Protein AF-A0A1V4QS22-F1 (afdb_monomer)

Sequence (121 aa):
MTEAAGNEAVLPPVAGAETLKELRQALPSFRQKLLAYRIAVVCGGDTSEREVSLVSGNEIFKALRIEGFDVELVDIDYSALDAGTFAPFDVLFLALHGGRGEDGTLQGYLDCIGQPYVRKS

Radius of gyration: 17.59 Å; Cα contacts (8 Å, |Δi|>4): 155; chains: 1; bounding box: 49×39×35 Å

Secondary structure (DSSP, 8-state):
----------PPPS--HHHHHHHHHHHHHHHHHHTTSEEEEEEE-SSTTHHHHHHHHHHHHHHHHHTT-EEEEEEE-TTS--TTTTTT-SEEEE---SGGGTSSHHHHHHHHHT--EEE--

pLDDT: mean 85.36, std 16.15, range [39.03, 97.75]

Mean predicted aligned error: 9.07 Å

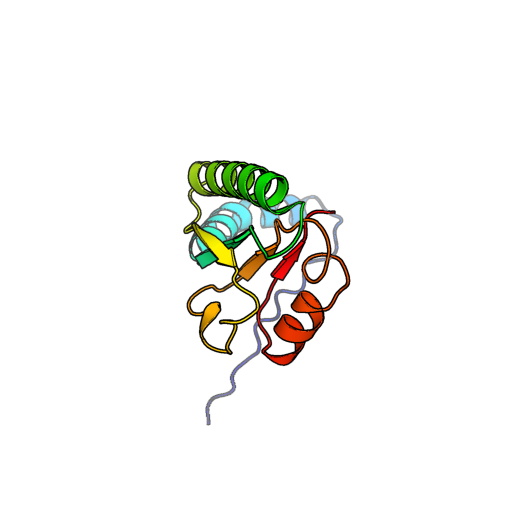Nearest PDB structures (foldseek):
  4egq-assembly5_A-2  TM=8.778E-01  e=2.462E-08  Burkholderia pseudomallei 1710b
  4egq-assembly5_B-3  TM=8.745E-01  e=2.462E-08  Burkholderia pseudomallei 1710b
  4egq-assembly5_C  TM=8.765E-01  e=3.194E-08  Burkholderia pseudomallei 1710b
  4egq-assembly5_D  TM=8.719E-01  e=3.883E-08  Burkholderia pseudomallei 1710b
  4egj-assembly6_B  TM=8.556E-01  e=5.376E-08  Paraburkholderia xenovorans LB400

Foldseek 3Di:
DDDDDDPPPDPDDDDDPVSVVVCVVCVVVVLVVQQPFAEEEEAAEDDPCRVVRVVQSVVVQVVCVVSNHNYDYHYDYPVPDDLCSCPPGQEYEQSYDDDCSPPCNVVVVCVVSVRHYDYDD

Solvent-accessible surface area (backbone atoms only — not comparable to full-atom values): 7122 Å² total; per-residue (Å²): 137,86,84,82,78,82,83,75,82,73,79,76,83,92,82,53,78,64,56,56,53,52,47,65,68,45,46,66,62,50,50,57,56,58,43,70,42,35,35,31,30,33,15,25,50,93,47,98,38,17,68,61,5,41,55,50,19,52,54,52,48,52,54,44,46,74,76,59,38,44,66,45,83,40,75,46,52,82,90,75,65,56,93,60,72,59,62,89,42,65,34,35,40,45,30,44,36,56,62,53,63,65,75,45,56,50,58,56,52,30,60,75,72,69,54,48,70,48,70,75,131

Structure (mmCIF, N/CA/C/O backbone):
data_AF-A0A1V4QS22-F1
#
_entry.id   AF-A0A1V4QS22-F1
#
loop_
_atom_site.group_PDB
_atom_site.id
_atom_site.type_symbol
_atom_site.label_atom_id
_atom_site.label_alt_id
_atom_site.label_comp_id
_atom_site.label_asym_id
_atom_site.label_entity_id
_atom_site.label_seq_id
_atom_site.pdbx_PDB_ins_code
_atom_site.Cartn_x
_atom_site.Cartn_y
_atom_site.Cartn_z
_atom_site.occupancy
_atom_site.B_iso_or_equiv
_atom_site.auth_seq_id
_atom_site.auth_comp_id
_atom_site.auth_asym_id
_atom_site.auth_atom_id
_atom_site.pdbx_PDB_model_num
ATOM 1 N N . MET A 1 1 ? -34.157 -19.209 4.303 1.00 39.78 1 MET A N 1
ATOM 2 C CA . MET A 1 1 ? -33.505 -18.560 3.151 1.00 39.78 1 MET A CA 1
ATOM 3 C C . MET A 1 1 ? -33.125 -17.180 3.634 1.00 39.78 1 MET A C 1
ATOM 5 O O . MET A 1 1 ? -34.007 -16.423 4.007 1.00 39.78 1 MET A O 1
ATOM 9 N N . THR A 1 2 ? -31.834 -16.970 3.847 1.00 39.03 2 THR A N 1
ATOM 10 C CA . THR A 1 2 ? -31.274 -15.843 4.597 1.00 39.03 2 THR A CA 1
ATOM 11 C C . THR A 1 2 ? -31.111 -14.657 3.652 1.00 39.03 2 THR A C 1
ATOM 13 O O . THR A 1 2 ? -30.373 -14.763 2.676 1.00 39.03 2 THR A O 1
ATOM 16 N N . GLU A 1 3 ? -31.806 -13.553 3.918 1.00 42.06 3 GLU A N 1
ATOM 17 C CA . GLU A 1 3 ? -31.567 -12.277 3.241 1.00 42.06 3 GLU A CA 1
ATOM 18 C C . GLU A 1 3 ? -30.302 -11.640 3.824 1.00 42.06 3 GLU A C 1
ATOM 20 O O . GLU A 1 3 ? -30.248 -11.282 5.001 1.00 42.06 3 GLU A O 1
ATOM 25 N N . ALA A 1 4 ? -29.259 -11.536 3.002 1.00 41.94 4 ALA A N 1
ATOM 26 C CA . ALA A 1 4 ? -28.085 -10.732 3.297 1.00 41.94 4 ALA A CA 1
ATOM 27 C C . ALA A 1 4 ? -28.388 -9.285 2.887 1.00 41.94 4 ALA A C 1
ATOM 29 O O . ALA A 1 4 ? -28.332 -8.937 1.709 1.00 41.94 4 ALA A O 1
ATOM 30 N N . ALA A 1 5 ? -28.748 -8.449 3.861 1.00 45.19 5 ALA A N 1
ATOM 31 C CA . ALA A 1 5 ? -28.832 -7.010 3.664 1.00 45.19 5 ALA A CA 1
ATOM 32 C C . ALA A 1 5 ? -27.411 -6.446 3.521 1.00 45.19 5 ALA A C 1
ATOM 34 O O . ALA A 1 5 ? -26.612 -6.495 4.459 1.00 45.19 5 ALA A O 1
ATOM 35 N N . GLY A 1 6 ? -27.099 -5.931 2.331 1.00 42.03 6 GLY A N 1
ATOM 36 C CA . GLY A 1 6 ? -25.899 -5.145 2.078 1.00 42.03 6 GLY A CA 1
ATOM 37 C C . GLY A 1 6 ? -25.883 -3.917 2.984 1.00 42.03 6 GLY A C 1
ATOM 38 O O . GLY A 1 6 ? -26.754 -3.055 2.899 1.00 42.03 6 GLY A O 1
ATOM 39 N N . ASN A 1 7 ? -24.900 -3.857 3.876 1.00 46.69 7 ASN A N 1
ATOM 40 C CA . ASN A 1 7 ? -24.630 -2.696 4.710 1.00 46.69 7 ASN A CA 1
ATOM 41 C C . ASN A 1 7 ? -23.728 -1.728 3.933 1.00 46.69 7 ASN A C 1
ATOM 43 O O . ASN A 1 7 ? -22.536 -1.618 4.219 1.00 46.69 7 ASN A O 1
ATOM 47 N N . GLU A 1 8 ? -24.285 -1.057 2.925 1.00 46.25 8 GLU A N 1
ATOM 48 C CA . GLU A 1 8 ? -23.623 0.102 2.332 1.00 46.25 8 GLU A CA 1
ATOM 49 C C . GLU A 1 8 ? -23.766 1.276 3.300 1.00 46.25 8 GLU A C 1
ATOM 51 O O . GLU A 1 8 ? -24.851 1.821 3.508 1.00 46.25 8 GLU A O 1
ATOM 56 N N . ALA A 1 9 ? -22.661 1.639 3.949 1.00 44.09 9 ALA A N 1
ATOM 57 C CA . ALA A 1 9 ? -22.590 2.818 4.794 1.00 44.09 9 ALA A CA 1
ATOM 58 C C . ALA A 1 9 ? -22.678 4.075 3.915 1.00 44.09 9 ALA A C 1
ATOM 60 O O . ALA A 1 9 ? -21.668 4.658 3.528 1.00 44.09 9 ALA A O 1
ATOM 61 N N . VAL A 1 10 ? -23.900 4.493 3.587 1.00 46.41 10 VAL A N 1
ATOM 62 C CA . VAL A 1 10 ? -24.161 5.799 2.981 1.00 46.41 10 VAL A CA 1
ATOM 63 C C . VAL A 1 10 ? -23.835 6.861 4.031 1.00 46.41 10 VAL A C 1
ATOM 65 O O . VAL A 1 10 ? -24.471 6.922 5.084 1.00 46.41 10 VAL A O 1
ATOM 68 N N . LEU A 1 11 ? -22.815 7.683 3.770 1.00 47.62 11 LEU A N 1
ATOM 69 C CA . LEU A 1 11 ? -22.483 8.824 4.624 1.00 47.62 11 LEU A CA 1
ATOM 70 C C . LEU A 1 11 ? -23.696 9.770 4.689 1.00 47.62 11 LEU A C 1
ATOM 72 O O . LEU A 1 11 ? -24.195 10.180 3.637 1.00 47.62 11 LEU A O 1
ATOM 76 N N . PRO A 1 12 ? -24.190 10.122 5.890 1.00 47.38 12 PRO A N 1
ATOM 77 C CA . PRO A 1 12 ? -25.342 11.002 6.011 1.00 47.38 12 PRO A CA 1
ATOM 78 C C . PRO A 1 12 ? -25.013 12.401 5.455 1.00 47.38 12 PRO A C 1
ATOM 80 O O . PRO A 1 12 ? -23.880 12.872 5.603 1.00 47.38 12 PRO A O 1
ATOM 83 N N . PRO A 1 13 ? -25.982 13.090 4.821 1.00 52.19 13 PRO A N 1
ATOM 84 C CA . PRO A 1 13 ? -25.776 14.425 4.271 1.00 52.19 13 PRO A CA 1
ATOM 85 C C . PRO A 1 13 ? -25.404 15.419 5.381 1.00 52.19 13 PRO A C 1
ATOM 87 O O . PRO A 1 13 ? -26.035 15.481 6.436 1.00 52.19 13 PRO A O 1
ATOM 90 N N . VAL A 1 14 ? -24.348 16.199 5.146 1.00 67.12 14 VAL A N 1
ATOM 91 C CA . VAL A 1 14 ? -23.754 17.097 6.143 1.00 67.12 14 VAL A CA 1
ATOM 92 C C . VAL A 1 14 ? -24.560 18.395 6.244 1.00 67.12 14 VAL A C 1
ATOM 94 O O . VAL A 1 14 ? -24.394 19.259 5.390 1.00 67.12 14 VAL A O 1
ATOM 97 N N . ALA A 1 15 ? -25.390 18.555 7.287 1.00 63.38 15 ALA A N 1
ATOM 98 C CA . ALA A 1 15 ? -25.755 19.856 7.880 1.00 63.38 15 ALA A CA 1
ATOM 99 C C . ALA A 1 15 ? -26.699 19.706 9.097 1.00 63.38 15 ALA A C 1
ATOM 101 O O . ALA A 1 15 ? -27.907 19.559 8.936 1.00 63.38 15 ALA A O 1
ATOM 102 N N . GLY A 1 16 ? -26.174 19.824 10.325 1.00 63.47 16 GLY A N 1
ATOM 103 C CA . GLY A 1 16 ? -26.995 19.959 11.538 1.00 63.47 16 GLY A CA 1
ATOM 104 C C . GLY A 1 16 ? -26.253 19.678 12.851 1.00 63.47 16 GLY A C 1
ATOM 105 O O . GLY A 1 16 ? -25.323 18.875 12.897 1.00 63.47 16 GLY A O 1
ATOM 106 N N . ALA A 1 17 ? -26.667 20.328 13.947 1.00 63.56 17 ALA A N 1
ATOM 107 C CA . ALA A 1 17 ? -26.100 20.105 15.286 1.00 63.56 17 ALA A CA 1
ATOM 108 C C . ALA A 1 17 ? -26.328 18.669 15.807 1.00 63.56 17 ALA A C 1
ATOM 110 O O . ALA A 1 17 ? -25.512 18.156 16.575 1.00 63.56 17 ALA A O 1
ATOM 111 N N . GLU A 1 18 ? -27.398 18.005 15.357 1.00 71.50 18 GLU A N 1
ATOM 112 C CA . GLU A 1 18 ? -27.668 16.595 15.661 1.00 71.50 18 GLU A CA 1
ATOM 113 C C . GLU A 1 18 ? -26.683 15.658 14.952 1.00 71.50 18 GLU A C 1
ATOM 115 O O . GLU A 1 18 ? -26.105 14.790 15.602 1.00 71.50 18 GLU A O 1
ATOM 120 N N . THR A 1 19 ? -26.342 15.932 13.689 1.00 73.88 19 THR A N 1
ATOM 121 C CA . THR A 1 19 ? -25.330 15.176 12.931 1.00 73.88 19 THR A CA 1
ATOM 122 C C . THR A 1 19 ? -23.958 15.211 13.611 1.00 73.88 19 THR A C 1
ATOM 124 O O . THR A 1 19 ? -23.259 14.204 13.669 1.00 73.88 19 THR A O 1
ATOM 127 N N . LEU A 1 20 ? -23.561 16.350 14.197 1.00 76.38 20 LEU A N 1
ATOM 128 C CA . LEU A 1 20 ? -22.301 16.453 14.951 1.00 76.38 20 LEU A CA 1
ATOM 129 C C . LEU A 1 20 ? -22.313 15.624 16.243 1.00 76.38 20 LEU A C 1
ATOM 131 O O . LEU A 1 20 ? -21.268 15.126 16.669 1.00 76.38 20 LEU A O 1
ATOM 135 N N . LYS A 1 21 ? -23.477 15.490 16.886 1.00 80.81 21 LYS A N 1
ATOM 136 C CA . LYS A 1 21 ? -23.649 14.670 18.089 1.00 80.81 21 LYS A CA 1
ATOM 137 C C . LYS A 1 21 ? -23.573 13.182 17.744 1.00 80.81 21 LYS A C 1
ATOM 139 O O . LYS A 1 21 ? -22.852 12.452 18.421 1.00 80.81 21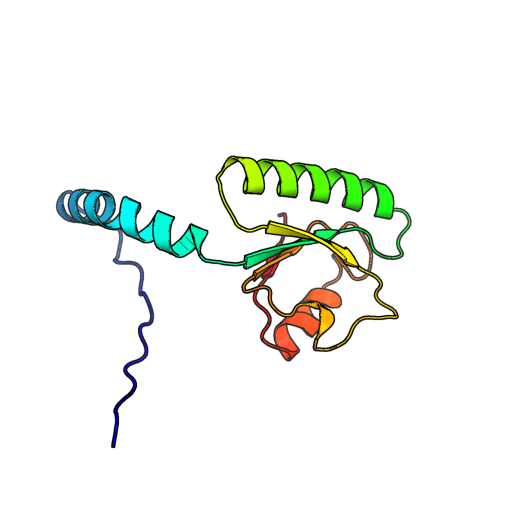 LYS A O 1
ATOM 144 N N . GLU A 1 22 ? -24.238 12.768 16.671 1.00 79.38 22 GLU A N 1
ATOM 145 C CA . GLU A 1 22 ? -24.197 11.398 16.14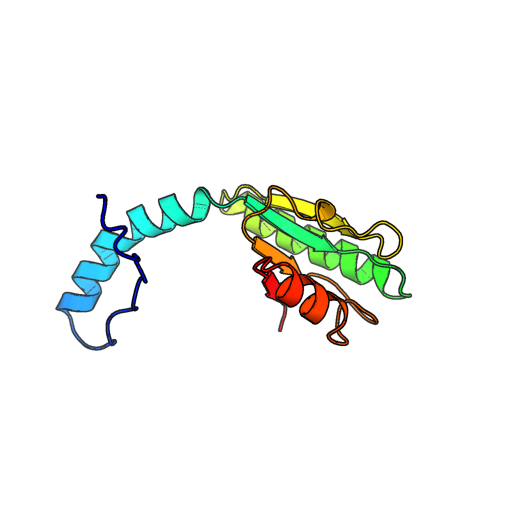6 1.00 79.38 22 GLU A CA 1
ATOM 146 C C . GLU A 1 22 ? -22.787 11.010 15.687 1.00 79.38 22 GLU A C 1
ATOM 148 O O . GLU A 1 22 ? -22.270 9.972 16.098 1.00 79.38 22 GLU A O 1
ATOM 153 N N . LEU A 1 23 ? -22.105 11.883 14.935 1.00 76.44 23 LEU A N 1
ATOM 154 C CA . LEU A 1 23 ? -20.714 11.675 14.525 1.00 76.44 23 LEU A CA 1
ATOM 155 C C . LEU A 1 23 ? 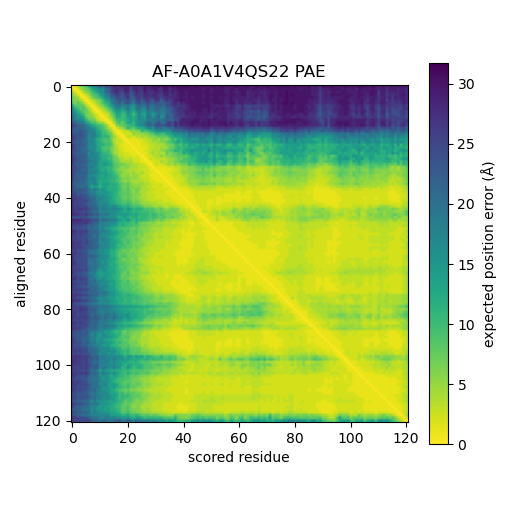-19.800 11.478 15.736 1.00 76.44 23 LEU A C 1
ATOM 157 O O . LEU A 1 23 ? -19.052 10.507 15.785 1.00 76.44 23 LEU A O 1
ATOM 161 N N . ARG A 1 24 ? -19.886 12.339 16.758 1.00 80.44 24 ARG A N 1
ATOM 162 C CA . ARG A 1 24 ? -19.076 12.195 17.983 1.00 80.44 24 ARG A CA 1
ATOM 163 C C . ARG A 1 24 ? -19.301 10.867 18.699 1.00 80.44 24 ARG A C 1
ATO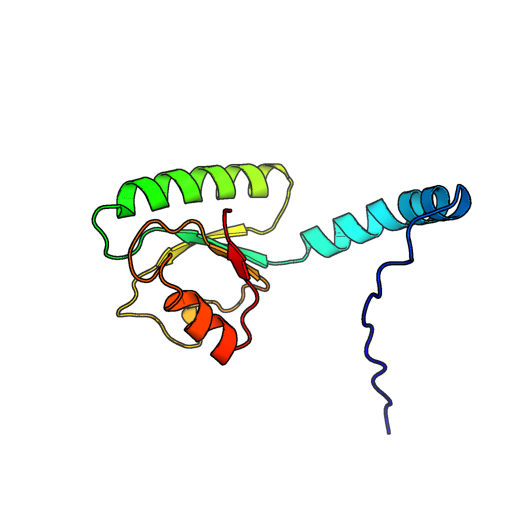M 165 O O . ARG A 1 24 ? -18.349 10.321 19.248 1.00 80.44 24 ARG A O 1
ATOM 172 N N . GLN A 1 25 ? -20.529 10.358 18.696 1.00 84.69 25 GLN A N 1
ATOM 173 C CA . GLN A 1 25 ? -20.856 9.065 19.297 1.00 84.69 25 GLN A CA 1
ATOM 174 C C . GLN A 1 25 ? -20.357 7.888 18.447 1.00 84.69 25 GLN A C 1
ATOM 176 O O . GLN A 1 25 ? -19.893 6.893 18.999 1.00 84.69 25 GLN A O 1
ATOM 181 N N . ALA A 1 26 ? -20.400 8.005 17.118 1.00 81.44 26 ALA A N 1
ATOM 182 C CA . ALA A 1 26 ? -19.967 6.955 16.200 1.00 81.44 26 ALA A CA 1
ATOM 183 C C . ALA A 1 26 ? -18.436 6.874 16.036 1.00 81.44 26 ALA A C 1
ATOM 185 O O . ALA A 1 26 ? -17.901 5.774 15.867 1.00 81.44 26 ALA A O 1
ATOM 186 N N . LEU A 1 27 ? -17.725 8.006 16.120 1.00 82.19 27 LEU A N 1
ATOM 187 C CA . LEU A 1 27 ? -16.284 8.129 15.852 1.00 82.19 27 LEU A CA 1
ATOM 188 C C . LEU A 1 27 ? -15.399 7.107 16.595 1.00 82.19 27 LEU A C 1
ATOM 190 O O . LEU A 1 27 ? -14.537 6.516 15.941 1.00 82.19 27 LEU A O 1
ATOM 194 N N . PRO A 1 28 ? -15.591 6.823 17.901 1.00 83.50 28 PRO A N 1
ATOM 195 C CA . PRO A 1 28 ? -14.791 5.813 18.597 1.00 83.50 28 PRO A CA 1
ATOM 196 C C . PRO A 1 28 ? -14.949 4.413 17.991 1.00 83.50 28 PRO A C 1
ATOM 198 O O . PRO A 1 28 ? -13.962 3.725 17.735 1.00 83.50 28 PRO A O 1
ATOM 201 N N . SER A 1 29 ? -16.189 4.007 17.700 1.00 85.44 29 SER A N 1
ATOM 202 C CA . SER A 1 29 ? -16.480 2.701 17.095 1.00 85.44 29 SER A CA 1
ATOM 203 C C . SER A 1 29 ? -15.981 2.609 15.653 1.00 85.44 29 SER A C 1
ATOM 205 O O . SER A 1 29 ? -15.513 1.557 15.222 1.00 85.44 29 SER A O 1
ATOM 207 N N . PHE A 1 30 ? -16.034 3.722 14.918 1.00 87.62 30 PHE A N 1
ATOM 208 C CA . PHE A 1 30 ? -15.513 3.815 13.564 1.00 87.62 30 PHE A CA 1
ATOM 209 C C . PHE A 1 30 ? -13.990 3.663 13.546 1.00 87.62 30 PHE A C 1
ATOM 211 O O . PHE A 1 30 ? -13.482 2.827 12.804 1.00 87.62 30 PHE A O 1
ATOM 218 N N . ARG A 1 31 ? -13.265 4.369 14.430 1.00 87.25 31 ARG A N 1
ATOM 219 C CA . ARG A 1 31 ? -11.811 4.190 14.588 1.00 87.25 31 ARG A CA 1
ATOM 220 C C . ARG A 1 31 ? -11.473 2.740 14.921 1.00 87.25 31 ARG A C 1
ATOM 222 O O . ARG A 1 31 ? -10.598 2.171 14.285 1.00 87.25 31 ARG A O 1
ATOM 229 N N . GLN A 1 32 ? -12.187 2.121 15.861 1.00 88.56 32 GLN A N 1
ATOM 230 C CA . GLN A 1 32 ? -11.930 0.729 16.238 1.00 88.56 32 GLN A CA 1
ATOM 231 C C . GLN A 1 32 ? -12.109 -0.241 15.062 1.00 88.56 32 GLN A C 1
ATOM 233 O O . GLN A 1 32 ? -11.316 -1.166 14.912 1.00 88.56 32 GLN A O 1
ATOM 238 N N . LYS A 1 33 ? -13.126 -0.017 14.221 1.00 88.81 33 LYS A N 1
ATOM 239 C CA . LYS A 1 33 ? -13.331 -0.794 12.992 1.00 88.81 33 LYS A CA 1
ATOM 240 C C . LYS A 1 33 ? -12.200 -0.576 11.991 1.00 88.81 33 LYS A C 1
ATOM 242 O O . LYS A 1 33 ? -11.729 -1.550 11.428 1.00 88.81 33 LYS A O 1
ATOM 247 N N . LEU A 1 34 ? -11.747 0.664 11.796 1.00 89.31 34 LEU A N 1
ATOM 248 C CA . LEU A 1 34 ? -10.625 0.967 10.899 1.00 89.31 34 LEU A CA 1
ATOM 249 C C . LEU A 1 34 ? -9.323 0.290 11.341 1.00 89.31 34 LEU A C 1
ATOM 251 O O . LEU A 1 34 ? -8.584 -0.207 10.503 1.00 89.31 34 LEU A O 1
ATOM 255 N N . LEU A 1 35 ? -9.064 0.221 12.647 1.00 92.00 35 LEU A N 1
ATOM 256 C CA . LEU A 1 35 ? -7.876 -0.446 13.191 1.00 92.00 35 LEU A CA 1
ATOM 257 C C . LEU A 1 35 ? -7.880 -1.971 12.991 1.00 92.00 35 LEU A C 1
ATOM 259 O O . LEU A 1 35 ? -6.844 -2.599 13.179 1.00 92.00 35 LEU A O 1
ATOM 263 N N . ALA A 1 36 ? -9.021 -2.569 12.634 1.00 92.56 36 ALA A N 1
ATOM 264 C CA . ALA A 1 36 ? -9.111 -3.992 12.318 1.00 92.56 36 ALA A CA 1
ATOM 265 C C . ALA A 1 36 ? -8.695 -4.322 10.873 1.00 92.56 36 ALA A C 1
ATOM 267 O O . ALA A 1 36 ? -8.524 -5.498 10.567 1.00 92.56 36 ALA A O 1
ATOM 268 N N . TYR A 1 37 ? -8.548 -3.315 10.002 1.00 95.31 37 TYR A N 1
ATOM 269 C CA . TYR A 1 37 ? -8.098 -3.516 8.626 1.00 95.31 37 TYR A CA 1
ATOM 270 C C . TYR A 1 37 ? -6.594 -3.782 8.584 1.00 95.31 37 TYR A C 1
ATOM 272 O O . TYR A 1 37 ? -5.812 -3.073 9.225 1.00 95.31 37 TYR A O 1
ATOM 280 N N . ARG A 1 38 ? -6.198 -4.759 7.769 1.00 97.12 38 ARG A N 1
ATOM 281 C CA . ARG A 1 38 ? -4.807 -5.050 7.431 1.00 97.12 38 ARG A CA 1
ATOM 282 C C . ARG A 1 38 ? -4.412 -4.257 6.197 1.00 97.12 38 ARG A C 1
ATOM 284 O O . ARG A 1 38 ? -4.987 -4.424 5.123 1.00 97.12 38 ARG A O 1
ATOM 291 N N . ILE A 1 39 ? -3.421 -3.393 6.351 1.00 97.56 39 ILE A N 1
ATOM 292 C CA . ILE A 1 39 ? -2.969 -2.475 5.308 1.00 97.56 39 ILE A CA 1
ATOM 293 C C . ILE A 1 39 ? -1.611 -2.943 4.784 1.00 97.56 39 ILE A C 1
ATOM 295 O O . ILE A 1 39 ? -0.705 -3.217 5.565 1.00 97.56 39 ILE A O 1
ATOM 299 N N . ALA A 1 40 ? -1.423 -2.971 3.470 1.00 97.69 40 ALA A N 1
ATOM 300 C CA . ALA A 1 40 ? -0.085 -3.081 2.890 1.00 97.69 40 ALA A CA 1
ATOM 301 C C . ALA A 1 40 ? 0.349 -1.742 2.307 1.00 97.69 40 ALA A C 1
ATOM 303 O O . ALA A 1 40 ? -0.340 -1.175 1.465 1.00 97.69 40 ALA A O 1
ATOM 304 N N . VAL A 1 41 ? 1.510 -1.242 2.721 1.00 97.44 41 VAL A N 1
ATOM 305 C CA . VAL A 1 41 ? 2.176 -0.122 2.056 1.00 97.44 41 VAL A CA 1
ATOM 306 C C . VAL A 1 41 ? 3.067 -0.697 0.967 1.00 97.44 41 VAL A C 1
ATOM 308 O O . VAL A 1 41 ? 4.086 -1.320 1.257 1.00 97.44 41 VAL A O 1
ATOM 311 N N . VAL A 1 42 ? 2.662 -0.502 -0.283 1.00 96.38 42 VAL A N 1
ATOM 312 C CA . VAL A 1 42 ? 3.339 -1.043 -1.462 1.00 96.38 42 VAL A CA 1
ATOM 313 C C . VAL A 1 42 ? 4.377 -0.039 -1.951 1.00 96.38 42 VAL A C 1
ATOM 315 O O . VAL A 1 42 ? 4.040 1.105 -2.260 1.00 96.38 42 VAL A O 1
ATOM 318 N N . CYS A 1 43 ? 5.633 -0.460 -2.028 1.00 95.38 43 CYS A N 1
ATOM 319 C CA . CYS A 1 43 ? 6.766 0.363 -2.442 1.00 95.38 43 CYS A CA 1
ATOM 320 C C . CYS A 1 43 ? 7.757 -0.435 -3.301 1.00 95.38 43 CYS A C 1
ATOM 322 O O . CYS A 1 43 ? 7.541 -1.610 -3.577 1.00 95.38 43 CYS A O 1
ATOM 324 N N . GLY A 1 44 ? 8.848 0.205 -3.716 1.00 93.31 44 GLY A N 1
ATOM 325 C CA . GLY A 1 44 ? 9.903 -0.399 -4.518 1.00 93.31 44 GLY A CA 1
ATOM 326 C C . GLY A 1 44 ? 9.606 -0.337 -6.012 1.00 93.31 44 GLY A C 1
ATOM 327 O O . GLY A 1 44 ? 9.457 0.756 -6.562 1.00 93.31 44 GLY A O 1
ATOM 328 N N . GLY A 1 45 ? 9.554 -1.499 -6.665 1.00 89.44 45 GLY A N 1
ATOM 329 C CA . GLY A 1 45 ? 9.406 -1.622 -8.115 1.00 89.44 45 GLY A CA 1
ATOM 330 C C . GLY A 1 45 ? 10.736 -1.710 -8.870 1.00 89.44 45 GLY A C 1
ATOM 331 O O . GLY A 1 45 ? 11.813 -1.804 -8.283 1.00 89.44 45 GLY A O 1
ATOM 332 N N . ASP A 1 46 ? 10.653 -1.691 -10.198 1.00 88.94 46 ASP A N 1
ATOM 333 C CA . ASP A 1 46 ? 11.746 -1.972 -11.140 1.00 88.94 46 ASP A CA 1
ATOM 334 C C 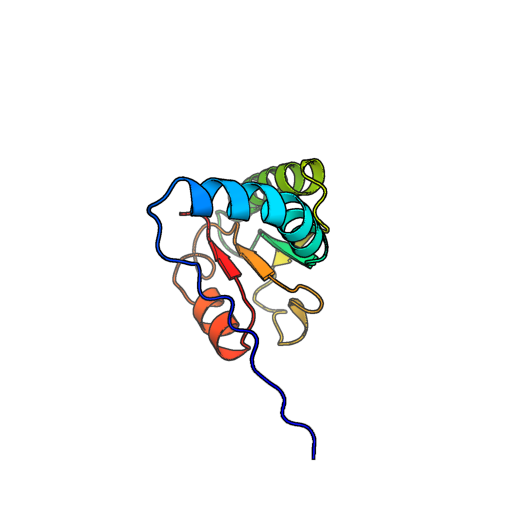. ASP A 1 46 ? 12.278 -0.722 -11.868 1.00 88.94 46 ASP A C 1
ATOM 336 O O . ASP A 1 46 ? 13.021 -0.822 -12.847 1.00 88.94 46 ASP A O 1
ATOM 340 N N . THR A 1 47 ? 11.916 0.471 -11.393 1.00 89.94 47 THR A N 1
ATOM 34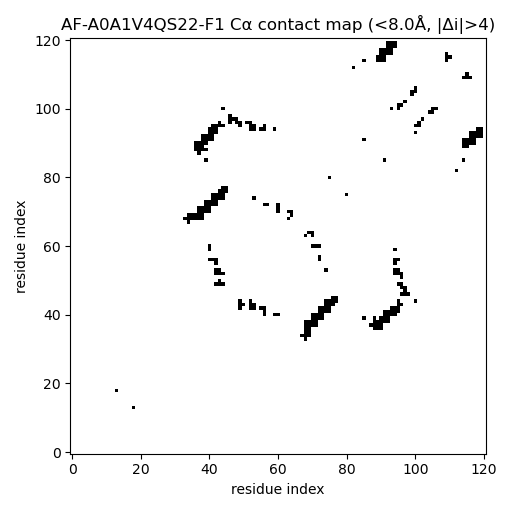1 C CA . THR A 1 47 ? 12.287 1.752 -12.008 1.00 89.94 47 THR A CA 1
ATOM 342 C C . THR A 1 47 ? 13.547 2.354 -11.378 1.00 89.94 47 THR A C 1
ATOM 344 O O . THR A 1 47 ? 13.986 1.968 -10.292 1.00 89.94 47 THR A O 1
ATOM 347 N N . SER A 1 48 ? 14.116 3.380 -12.022 1.00 90.69 48 SER A N 1
ATOM 348 C CA . SER A 1 48 ? 15.204 4.187 -11.443 1.00 90.69 48 SER A CA 1
ATOM 349 C C . SER A 1 48 ? 14.799 4.952 -10.176 1.00 90.69 48 SER A C 1
ATOM 351 O O . SER A 1 48 ? 15.662 5.470 -9.473 1.00 90.69 48 SER A O 1
ATOM 353 N N . GLU A 1 49 ? 13.501 5.032 -9.879 1.00 91.44 49 GLU A N 1
ATOM 354 C CA . GLU A 1 49 ? 12.936 5.745 -8.729 1.00 91.44 49 GLU A CA 1
ATOM 355 C C . GLU A 1 49 ? 12.645 4.809 -7.541 1.00 91.44 49 GLU A C 1
ATOM 357 O O . GLU A 1 49 ? 12.116 5.253 -6.520 1.00 91.44 49 GLU A O 1
ATOM 362 N N . ARG A 1 50 ? 13.048 3.530 -7.626 1.00 93.56 50 ARG A N 1
ATOM 363 C CA . ARG A 1 50 ? 12.855 2.512 -6.579 1.00 93.56 50 ARG A CA 1
ATOM 364 C C . ARG A 1 50 ? 13.245 2.999 -5.182 1.00 93.56 50 ARG A C 1
ATOM 366 O O . ARG A 1 50 ? 12.470 2.852 -4.241 1.00 93.56 50 ARG A O 1
ATOM 373 N N . GLU A 1 51 ? 14.421 3.607 -5.031 1.00 94.69 51 GLU A N 1
ATOM 374 C CA . GLU A 1 51 ? 14.889 4.095 -3.724 1.00 94.69 51 GLU A CA 1
ATOM 375 C C . GLU A 1 51 ? 13.983 5.199 -3.158 1.00 94.69 51 GLU A C 1
ATOM 377 O O . GLU A 1 51 ? 13.706 5.232 -1.960 1.00 94.69 51 GLU A O 1
ATOM 382 N N . VAL A 1 52 ? 13.450 6.071 -4.020 1.00 93.75 52 VAL A N 1
ATOM 383 C CA . VAL A 1 52 ? 12.496 7.119 -3.622 1.00 93.75 52 VAL A CA 1
ATOM 384 C C . VAL A 1 52 ? 11.178 6.494 -3.161 1.00 93.75 52 VAL A C 1
ATOM 386 O O . VAL A 1 52 ? 10.592 6.935 -2.165 1.00 93.75 52 VAL A O 1
ATOM 389 N N . SER A 1 53 ? 10.741 5.429 -3.836 1.00 93.81 53 SER A N 1
ATOM 390 C CA . SER A 1 53 ? 9.578 4.645 -3.426 1.00 93.81 53 SER A CA 1
ATOM 391 C C . SER A 1 53 ? 9.774 3.960 -2.078 1.00 93.81 53 SER A C 1
ATOM 393 O O . SER A 1 53 ? 8.901 4.076 -1.219 1.00 93.81 53 SER A O 1
ATOM 395 N N . LEU A 1 54 ? 10.923 3.327 -1.835 1.00 95.81 54 LEU A N 1
ATOM 396 C CA . LEU A 1 54 ? 11.222 2.700 -0.545 1.00 95.81 54 LEU A CA 1
ATOM 397 C C . LEU A 1 54 ? 11.230 3.709 0.605 1.00 95.81 54 LEU A C 1
ATOM 399 O O . LEU A 1 54 ? 10.636 3.457 1.654 1.00 95.81 54 LEU A O 1
ATOM 403 N N . VAL A 1 55 ? 11.869 4.866 0.410 1.00 96.56 55 VAL A N 1
ATOM 404 C CA . VAL A 1 55 ? 11.894 5.931 1.422 1.00 96.56 55 VAL A CA 1
ATOM 405 C C . VAL A 1 55 ? 10.475 6.422 1.709 1.00 96.56 55 VAL A C 1
ATOM 407 O O . VAL A 1 55 ? 10.069 6.471 2.868 1.00 96.56 55 VAL A O 1
ATOM 410 N N . SER A 1 56 ? 9.696 6.719 0.665 1.00 95.00 56 SER A N 1
ATOM 411 C CA . SER A 1 56 ? 8.310 7.183 0.811 1.00 95.00 56 SER A CA 1
ATOM 412 C C . SER A 1 56 ? 7.434 6.151 1.526 1.00 95.00 56 SER A C 1
ATOM 414 O O . SER A 1 56 ? 6.709 6.493 2.461 1.00 95.00 56 SER A O 1
ATOM 416 N N . GLY A 1 57 ? 7.527 4.883 1.118 1.00 96.56 57 GLY A N 1
ATOM 417 C CA . GLY A 1 57 ? 6.788 3.778 1.720 1.00 96.56 57 GLY A CA 1
ATOM 418 C C . GLY A 1 57 ? 7.129 3.594 3.194 1.00 96.56 57 GLY A C 1
ATOM 419 O O . GLY A 1 57 ? 6.230 3.457 4.019 1.00 96.56 57 GLY A O 1
ATOM 420 N N . ASN A 1 58 ? 8.409 3.679 3.557 1.00 97.56 58 ASN A N 1
ATOM 421 C CA . ASN A 1 58 ? 8.839 3.546 4.945 1.00 97.56 58 ASN A CA 1
ATOM 422 C C . ASN A 1 58 ? 8.289 4.671 5.842 1.00 97.56 58 ASN A C 1
ATOM 424 O O . ASN A 1 58 ? 7.894 4.415 6.978 1.00 97.56 58 ASN A O 1
ATOM 428 N N . GLU A 1 59 ? 8.219 5.909 5.348 1.00 97.12 59 GLU A N 1
ATOM 429 C CA . GLU A 1 59 ? 7.642 7.022 6.114 1.00 97.12 59 GLU A CA 1
ATOM 430 C C . GLU A 1 59 ? 6.128 6.859 6.321 1.00 97.12 59 GLU A C 1
ATOM 432 O O . GLU A 1 59 ? 5.631 7.049 7.434 1.00 97.12 59 GLU A O 1
ATOM 437 N N . ILE A 1 60 ? 5.399 6.418 5.291 1.00 96.44 60 ILE A N 1
ATOM 438 C CA . ILE A 1 60 ? 3.961 6.117 5.397 1.00 96.44 60 ILE A CA 1
ATOM 439 C C . ILE A 1 60 ? 3.721 4.948 6.360 1.00 96.44 60 ILE A C 1
ATOM 441 O O . ILE A 1 60 ? 2.864 5.035 7.240 1.00 96.44 60 ILE A O 1
ATOM 445 N N . PHE A 1 61 ? 4.507 3.876 6.239 1.00 97.75 61 PHE A N 1
ATOM 446 C CA . PHE A 1 61 ? 4.453 2.716 7.127 1.00 97.75 61 PHE A CA 1
ATOM 447 C C . PHE A 1 61 ? 4.635 3.118 8.594 1.00 97.75 61 PHE A C 1
ATOM 449 O O . PHE A 1 61 ? 3.826 2.736 9.442 1.00 97.75 61 PHE A O 1
ATOM 456 N N . LYS A 1 62 ? 5.653 3.933 8.900 1.00 97.75 62 LYS A N 1
ATOM 457 C CA . LYS A 1 62 ? 5.891 4.431 10.262 1.00 97.75 62 LYS A CA 1
ATOM 458 C C . LYS A 1 62 ? 4.707 5.242 10.775 1.00 97.75 62 LYS A C 1
ATOM 460 O O . LYS A 1 62 ? 4.266 5.008 11.897 1.00 97.75 62 LYS A O 1
ATOM 465 N N . ALA A 1 63 ? 4.180 6.162 9.966 1.00 96.88 63 ALA A N 1
ATOM 466 C CA . ALA A 1 63 ? 3.045 6.995 10.355 1.00 96.88 63 ALA A CA 1
ATOM 467 C C . ALA A 1 63 ? 1.799 6.150 10.677 1.00 96.88 63 ALA A C 1
ATOM 469 O O . ALA A 1 63 ? 1.178 6.337 11.722 1.00 96.88 63 ALA A O 1
ATOM 470 N N . LEU A 1 64 ? 1.477 5.166 9.831 1.00 95.44 64 LEU A N 1
ATOM 471 C CA . LEU A 1 64 ? 0.343 4.262 10.045 1.00 95.44 64 LEU A CA 1
ATOM 472 C C . LEU A 1 64 ? 0.541 3.355 11.268 1.00 95.44 64 LEU A C 1
ATOM 474 O O . LEU A 1 64 ? -0.395 3.169 12.049 1.00 95.44 64 LEU A O 1
ATOM 478 N N . ARG A 1 65 ? 1.758 2.834 11.490 1.00 95.75 65 ARG A N 1
ATOM 479 C CA . ARG A 1 65 ? 2.070 2.050 12.696 1.00 95.75 65 ARG A CA 1
ATOM 480 C C . ARG A 1 65 ? 1.910 2.870 13.974 1.00 95.75 65 ARG A C 1
ATOM 482 O O . ARG A 1 65 ? 1.357 2.350 14.939 1.00 95.75 65 ARG A O 1
ATOM 489 N N . ILE A 1 66 ? 2.357 4.129 13.988 1.00 96.38 66 ILE A N 1
ATOM 490 C CA . ILE A 1 66 ? 2.219 5.024 15.153 1.00 96.38 66 ILE A CA 1
ATOM 491 C C . ILE A 1 66 ? 0.741 5.254 15.503 1.00 96.38 66 ILE A C 1
ATOM 493 O O . ILE A 1 66 ? 0.391 5.282 16.681 1.00 96.38 66 ILE A O 1
ATOM 497 N N . GLU A 1 67 ? -0.137 5.348 14.503 1.00 93.88 67 GLU A N 1
ATOM 498 C CA . GLU A 1 67 ? -1.587 5.502 14.706 1.00 93.88 67 GLU A CA 1
ATOM 499 C C . GLU A 1 67 ? -2.311 4.215 15.155 1.00 93.88 67 GLU A C 1
ATOM 501 O O . GLU A 1 67 ? -3.496 4.264 15.512 1.00 93.88 67 GLU A O 1
ATOM 506 N N . GLY A 1 68 ? -1.595 3.085 15.191 1.00 94.31 68 GLY A N 1
ATOM 507 C CA . GLY A 1 68 ? -2.060 1.801 15.719 1.00 94.31 68 GLY A CA 1
ATOM 508 C C . GLY A 1 68 ? -2.626 0.832 14.681 1.00 94.31 68 GLY A C 1
ATOM 509 O O . GLY A 1 68 ? -3.206 -0.178 15.074 1.00 94.31 68 GLY A O 1
ATOM 510 N N . PHE A 1 69 ? -2.489 1.117 13.383 1.00 96.38 69 PHE A N 1
ATOM 511 C CA . PHE A 1 69 ? -2.977 0.230 12.324 1.00 96.38 69 PHE A CA 1
ATOM 512 C C . PHE A 1 69 ? -2.146 -1.057 12.217 1.00 96.38 69 PHE A C 1
ATOM 514 O O . PHE A 1 69 ? -0.931 -1.058 12.463 1.00 96.38 69 PHE A O 1
ATOM 521 N N . ASP A 1 70 ? -2.788 -2.149 11.791 1.00 96.00 70 ASP A N 1
ATOM 522 C CA . ASP A 1 70 ? -2.061 -3.328 11.332 1.00 96.00 70 ASP A CA 1
ATOM 523 C C . ASP A 1 70 ? -1.576 -3.095 9.903 1.00 96.00 70 ASP A C 1
ATOM 525 O O . ASP A 1 70 ? -2.359 -3.105 8.956 1.00 96.00 70 ASP A O 1
ATOM 529 N N . VAL A 1 71 ? -0.285 -2.807 9.757 1.00 97.62 71 VAL A N 1
ATOM 530 C CA . VAL A 1 71 ? 0.298 -2.420 8.474 1.00 97.62 71 VAL A CA 1
ATOM 531 C C . VAL A 1 71 ? 1.618 -3.132 8.208 1.00 97.62 71 VAL A C 1
ATOM 533 O O . VAL A 1 71 ? 2.466 -3.242 9.094 1.00 97.62 71 VAL A O 1
ATOM 536 N N . GLU A 1 72 ? 1.827 -3.586 6.982 1.00 97.38 72 GLU A N 1
ATOM 537 C CA . GLU A 1 72 ? 3.078 -4.203 6.535 1.00 97.38 72 GLU A CA 1
ATOM 538 C C . GLU A 1 72 ? 3.652 -3.444 5.337 1.00 97.38 72 GLU A C 1
ATOM 540 O O . GLU A 1 72 ? 2.917 -2.824 4.570 1.00 97.38 72 GLU A O 1
ATOM 545 N N . LEU A 1 73 ? 4.978 -3.452 5.205 1.00 96.31 73 LEU A N 1
ATOM 546 C CA . LEU A 1 73 ? 5.667 -2.875 4.054 1.00 96.31 73 LEU A CA 1
ATOM 547 C C . LEU A 1 73 ? 5.889 -3.982 3.019 1.00 96.31 73 LEU A C 1
ATOM 549 O O . LEU A 1 73 ? 6.454 -5.023 3.351 1.00 96.31 73 LEU A O 1
ATOM 553 N N . VAL A 1 74 ? 5.460 -3.750 1.782 1.00 95.38 74 VAL A N 1
ATOM 554 C CA . VAL A 1 74 ? 5.554 -4.711 0.679 1.00 95.38 74 VAL A CA 1
ATOM 555 C C . VAL A 1 74 ? 6.398 -4.097 -0.433 1.00 95.38 74 VAL A C 1
ATOM 557 O O . VAL A 1 74 ? 5.959 -3.174 -1.117 1.00 95.38 74 VAL A O 1
ATOM 560 N N . ASP A 1 75 ? 7.617 -4.608 -0.602 1.00 93.56 75 ASP A N 1
ATOM 561 C CA . ASP A 1 75 ? 8.474 -4.291 -1.748 1.00 93.56 75 ASP A CA 1
ATOM 562 C C . ASP A 1 75 ? 8.031 -5.134 -2.949 1.00 93.56 75 ASP A C 1
ATOM 564 O O . ASP A 1 75 ? 8.082 -6.365 -2.902 1.00 93.56 75 ASP A O 1
ATOM 568 N N . ILE A 1 76 ? 7.515 -4.473 -3.984 1.00 92.12 76 ILE A N 1
ATOM 569 C CA . ILE A 1 76 ? 6.880 -5.136 -5.119 1.00 92.12 76 ILE A CA 1
ATOM 570 C C . ILE A 1 76 ? 7.902 -5.530 -6.185 1.00 92.12 76 ILE A C 1
ATOM 572 O O . ILE A 1 76 ? 8.697 -4.715 -6.655 1.00 92.12 76 ILE A O 1
ATOM 576 N N . ASP A 1 77 ? 7.796 -6.775 -6.639 1.00 89.06 77 ASP A N 1
ATOM 577 C CA . ASP A 1 77 ? 8.435 -7.258 -7.857 1.00 89.06 77 ASP A CA 1
ATOM 578 C C . ASP A 1 77 ? 7.350 -7.568 -8.892 1.00 89.06 77 ASP A C 1
ATOM 580 O O . ASP A 1 77 ? 6.598 -8.537 -8.765 1.00 89.06 77 ASP A O 1
ATOM 584 N N . TYR A 1 78 ? 7.270 -6.746 -9.940 1.00 87.62 78 TYR A N 1
ATOM 585 C CA . TYR A 1 78 ? 6.258 -6.903 -10.983 1.00 87.62 78 TYR A CA 1
ATOM 586 C C . TYR A 1 78 ? 6.364 -8.217 -11.764 1.00 87.62 78 TYR A C 1
ATOM 588 O O . TYR A 1 78 ? 5.392 -8.605 -12.412 1.00 87.62 78 TYR A O 1
ATOM 596 N N . SER A 1 79 ? 7.522 -8.882 -11.744 1.00 87.62 79 SER A N 1
ATOM 597 C CA . SER A 1 79 ? 7.723 -10.170 -12.414 1.00 87.62 79 SER A CA 1
ATOM 598 C C . SER A 1 79 ? 7.174 -11.352 -11.611 1.00 87.62 79 SER A C 1
ATOM 600 O O . SER A 1 79 ? 6.857 -12.389 -12.193 1.00 87.62 79 SER A O 1
ATOM 602 N N . ALA A 1 80 ? 7.014 -11.173 -10.298 1.00 86.50 80 ALA A N 1
ATOM 603 C CA . ALA A 1 80 ? 6.508 -12.176 -9.368 1.00 86.50 80 ALA A CA 1
ATOM 604 C C . ALA A 1 80 ? 5.051 -11.921 -8.938 1.00 86.50 80 ALA A C 1
ATOM 606 O O . ALA A 1 80 ? 4.526 -12.665 -8.114 1.00 86.50 80 ALA A O 1
ATOM 607 N N . LEU A 1 81 ? 4.399 -10.884 -9.480 1.00 89.00 81 LEU A N 1
ATOM 608 C CA . LEU A 1 81 ? 3.020 -10.549 -9.135 1.00 89.00 81 LEU A CA 1
ATOM 609 C C . LEU A 1 81 ? 2.034 -11.622 -9.589 1.00 89.00 81 LEU A C 1
ATOM 611 O O . LEU A 1 81 ? 1.941 -11.959 -10.770 1.00 89.00 81 LEU A O 1
ATOM 615 N N . ASP A 1 82 ? 1.217 -12.060 -8.643 1.00 88.75 82 ASP A N 1
ATOM 616 C CA . ASP A 1 82 ? 0.088 -12.949 -8.855 1.00 88.75 82 ASP A CA 1
ATOM 617 C C . ASP A 1 82 ? -1.133 -12.509 -8.029 1.00 88.75 82 ASP A C 1
ATOM 619 O O . ASP A 1 82 ? -1.117 -11.500 -7.314 1.00 88.75 82 ASP A O 1
ATOM 623 N N . ALA A 1 83 ? -2.236 -13.249 -8.155 1.00 81.62 83 ALA A N 1
ATOM 624 C CA . ALA A 1 83 ? -3.482 -12.931 -7.458 1.00 81.62 83 ALA A CA 1
ATOM 625 C C . ALA A 1 83 ? -3.373 -13.070 -5.926 1.00 81.62 83 ALA A C 1
ATOM 627 O O . ALA A 1 83 ? -4.199 -12.518 -5.205 1.00 81.62 83 ALA A O 1
ATOM 628 N N . GLY A 1 84 ? -2.379 -13.810 -5.424 1.00 88.31 84 GLY A N 1
ATOM 629 C CA . GLY A 1 84 ? -2.162 -14.038 -3.997 1.00 88.31 84 GLY A CA 1
ATOM 630 C C . GLY A 1 84 ? -1.221 -13.028 -3.347 1.00 88.31 84 GLY A C 1
ATOM 631 O O . GLY A 1 84 ? -1.201 -12.938 -2.124 1.00 88.31 84 GLY A O 1
ATOM 632 N N . THR A 1 85 ? -0.481 -12.245 -4.136 1.00 88.69 85 THR A N 1
ATOM 633 C CA . THR A 1 85 ? 0.578 -11.350 -3.641 1.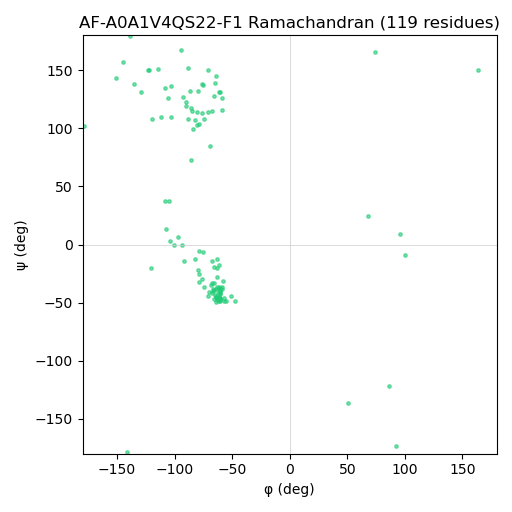00 88.69 85 THR A CA 1
ATOM 634 C C . THR A 1 85 ? 0.070 -10.330 -2.618 1.00 88.69 85 THR A C 1
ATOM 636 O O . THR A 1 85 ? 0.796 -9.949 -1.703 1.00 88.69 85 THR A O 1
ATOM 639 N N . PHE A 1 86 ? -1.186 -9.903 -2.753 1.00 91.44 86 PHE A N 1
ATOM 640 C CA . PHE A 1 86 ? -1.809 -8.915 -1.872 1.00 91.44 86 PHE A CA 1
ATOM 641 C C . PHE A 1 86 ? -2.716 -9.524 -0.800 1.00 91.44 86 PHE A C 1
ATOM 643 O O . PHE A 1 86 ? -3.240 -8.798 0.039 1.00 91.44 86 PHE A O 1
ATOM 650 N N . ALA A 1 87 ? -2.874 -10.847 -0.762 1.00 90.38 87 ALA A N 1
ATOM 651 C CA . ALA A 1 87 ? -3.525 -11.493 0.367 1.00 90.38 87 ALA A CA 1
ATOM 652 C C . ALA A 1 87 ? -2.547 -11.544 1.558 1.00 90.38 87 ALA A C 1
ATOM 654 O O . ALA A 1 87 ? -1.376 -11.873 1.368 1.00 90.38 87 ALA A O 1
ATOM 655 N N . PRO A 1 88 ? -2.992 -11.281 2.801 1.00 94.12 88 PRO A N 1
ATOM 656 C CA . PRO A 1 88 ? -4.372 -11.088 3.257 1.00 94.12 88 PRO A CA 1
ATOM 657 C C . PRO A 1 88 ? -4.727 -9.609 3.535 1.00 94.12 88 PRO A C 1
ATOM 659 O O . PRO A 1 88 ? -5.395 -9.326 4.528 1.00 94.12 88 PRO A O 1
ATOM 662 N N . PHE A 1 89 ? -4.229 -8.658 2.741 1.00 97.00 89 PHE A N 1
ATOM 663 C CA . PHE A 1 89 ? -4.440 -7.231 2.994 1.00 97.00 89 PHE A CA 1
ATOM 664 C C . PHE A 1 89 ? -5.822 -6.771 2.523 1.00 97.00 89 PHE A C 1
ATOM 666 O O . PHE A 1 89 ? -6.230 -7.024 1.391 1.00 97.00 89 PHE A O 1
ATOM 673 N N . ASP A 1 90 ? -6.526 -6.034 3.378 1.00 96.44 90 ASP A N 1
ATOM 674 C CA . ASP A 1 90 ? -7.845 -5.480 3.067 1.00 96.44 90 ASP A CA 1
ATOM 675 C C . ASP A 1 90 ? -7.745 -4.255 2.148 1.00 96.44 90 ASP A C 1
ATOM 677 O O . ASP A 1 90 ? -8.654 -3.964 1.371 1.00 96.44 90 ASP A O 1
ATOM 681 N N . VAL A 1 91 ? -6.640 -3.510 2.242 1.00 96.81 91 VAL A N 1
ATOM 682 C CA . VAL A 1 91 ? -6.388 -2.326 1.420 1.00 96.81 91 VAL A CA 1
ATOM 683 C C . VAL A 1 91 ? -4.895 -2.107 1.205 1.00 96.81 91 VAL A C 1
ATOM 685 O O . VAL A 1 91 ? -4.072 -2.323 2.098 1.00 96.81 91 VAL A O 1
ATOM 688 N N . LEU A 1 92 ? -4.546 -1.640 0.010 1.00 97.25 92 LEU A N 1
ATOM 689 C CA . LEU A 1 92 ? -3.183 -1.273 -0.350 1.00 97.25 92 LEU A CA 1
ATOM 690 C C . LEU A 1 92 ? -3.002 0.245 -0.335 1.00 97.25 92 LEU A C 1
ATOM 692 O O . LEU A 1 92 ? -3.817 0.987 -0.877 1.00 97.25 92 LEU A O 1
ATOM 696 N N . PHE A 1 93 ? -1.898 0.720 0.223 1.00 97.19 93 PHE A N 1
ATOM 697 C CA . PHE A 1 93 ? -1.428 2.087 0.066 1.00 97.19 93 PHE A CA 1
ATOM 698 C C . PHE A 1 93 ? -0.276 2.094 -0.938 1.00 97.19 93 PHE A C 1
ATOM 700 O O . PHE A 1 93 ? 0.818 1.618 -0.637 1.00 97.19 93 PHE A O 1
ATOM 707 N N . LEU A 1 94 ? -0.499 2.650 -2.127 1.00 96.25 94 LEU A N 1
ATOM 708 C CA . LEU A 1 94 ? 0.507 2.702 -3.186 1.00 96.25 94 LEU A CA 1
ATOM 709 C C . LEU A 1 94 ? 1.468 3.878 -2.953 1.00 96.25 94 LEU A C 1
ATOM 711 O O . LEU A 1 94 ? 1.109 5.042 -3.152 1.00 96.25 94 LEU A O 1
ATOM 715 N N . ALA A 1 95 ? 2.694 3.558 -2.542 1.00 95.81 95 ALA A N 1
ATOM 716 C CA . ALA A 1 95 ? 3.817 4.475 -2.347 1.00 95.81 95 ALA A CA 1
ATOM 717 C C . ALA A 1 95 ? 4.898 4.282 -3.431 1.00 95.81 95 ALA A C 1
ATOM 719 O O . ALA A 1 95 ? 6.099 4.332 -3.155 1.00 95.81 95 ALA A O 1
ATOM 720 N N . LEU A 1 96 ? 4.467 4.025 -4.665 1.00 93.50 96 LEU A N 1
ATOM 721 C CA . LEU A 1 96 ? 5.318 3.777 -5.831 1.00 93.50 96 LEU A CA 1
ATOM 722 C C . LEU A 1 96 ? 5.677 5.086 -6.539 1.00 93.50 96 LEU A C 1
ATOM 724 O O . LEU A 1 96 ? 4.913 6.044 -6.467 1.00 93.50 96 LEU A O 1
ATOM 728 N N . HIS A 1 97 ? 6.834 5.112 -7.202 1.00 91.44 97 HIS A N 1
ATOM 729 C CA . HIS A 1 97 ? 7.284 6.227 -8.044 1.00 91.44 97 HIS A CA 1
ATOM 730 C C . HIS A 1 97 ? 7.713 5.680 -9.407 1.00 91.44 97 HIS A C 1
ATOM 732 O O . HIS A 1 97 ? 8.469 4.704 -9.483 1.00 91.44 97 HIS A O 1
ATOM 738 N N . GLY A 1 98 ? 7.218 6.305 -10.470 1.00 87.56 98 GLY A N 1
ATOM 739 C CA . GLY A 1 98 ? 7.534 5.966 -11.846 1.00 87.56 98 GLY A CA 1
ATOM 740 C C . GLY A 1 98 ? 6.890 4.687 -12.382 1.00 87.56 98 GLY A C 1
ATOM 741 O O . GLY A 1 98 ? 6.395 3.813 -11.660 1.00 87.56 98 GLY A O 1
ATOM 742 N N . GLY A 1 99 ? 6.953 4.569 -13.710 1.00 88.88 99 GLY A N 1
ATOM 743 C CA . GLY A 1 99 ? 6.585 3.371 -14.466 1.00 88.88 99 GLY A CA 1
ATOM 744 C C . GLY A 1 99 ? 5.208 2.814 -14.105 1.00 88.88 99 GLY A C 1
ATOM 745 O O . GLY A 1 99 ? 4.250 3.560 -13.899 1.00 88.88 99 GLY A O 1
ATOM 746 N N . ARG A 1 100 ? 5.143 1.484 -13.967 1.00 88.88 100 ARG A N 1
ATOM 747 C CA . ARG A 1 100 ? 3.904 0.718 -13.741 1.00 88.88 100 ARG A CA 1
ATOM 748 C C . ARG A 1 100 ? 3.161 1.078 -12.453 1.00 88.88 100 ARG A C 1
ATOM 750 O O . ARG A 1 100 ? 1.988 0.731 -12.310 1.00 88.88 100 ARG A O 1
ATOM 757 N N . GLY A 1 101 ? 3.842 1.733 -11.513 1.00 87.50 101 GLY A N 1
ATOM 758 C CA . GLY A 1 101 ? 3.257 2.187 -10.257 1.00 87.50 101 GLY A CA 1
ATOM 759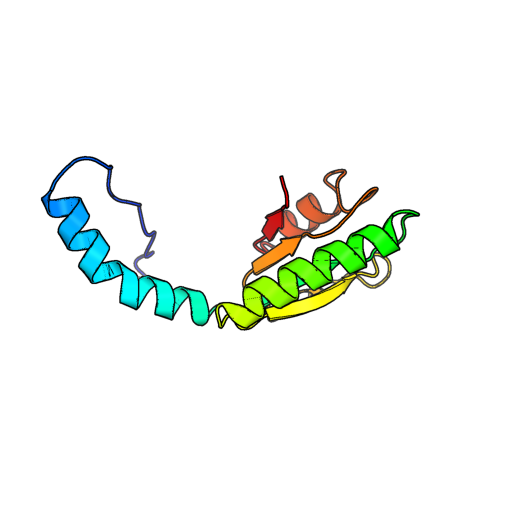 C C . GLY A 1 101 ? 2.438 3.468 -10.400 1.00 87.50 101 GLY A C 1
ATOM 760 O O . GLY A 1 101 ? 1.514 3.682 -9.616 1.00 87.50 101 GLY A O 1
ATOM 761 N N . GLU A 1 102 ? 2.729 4.299 -11.404 1.00 89.94 102 GLU A N 1
ATOM 762 C CA . GLU A 1 102 ? 2.092 5.610 -11.594 1.00 89.94 102 GLU A CA 1
ATOM 763 C C . GLU A 1 102 ? 1.353 5.755 -12.932 1.00 89.94 102 GLU A C 1
ATOM 765 O O . GLU A 1 102 ? 0.454 6.593 -13.033 1.00 89.94 102 GLU A O 1
ATOM 770 N N . ASP A 1 103 ? 1.677 4.927 -13.931 1.00 92.31 103 ASP A N 1
ATOM 771 C CA . ASP A 1 103 ? 1.081 4.964 -15.274 1.00 92.31 103 ASP A CA 1
ATOM 772 C C . ASP A 1 103 ? -0.317 4.321 -15.381 1.00 92.31 103 ASP A C 1
ATOM 774 O O . ASP A 1 103 ? -0.960 4.416 -16.427 1.00 92.31 103 ASP A O 1
ATOM 778 N N . GLY A 1 104 ? -0.809 3.695 -14.306 1.00 91.75 104 GLY A N 1
ATOM 779 C CA . GLY A 1 104 ? -2.112 3.025 -14.265 1.00 91.75 104 GLY A CA 1
ATOM 780 C C . GLY A 1 104 ? -2.057 1.502 -14.418 1.00 91.75 104 GLY A C 1
ATOM 781 O O . GLY A 1 104 ? -3.075 0.841 -14.217 1.00 91.75 104 GLY A O 1
ATOM 782 N N . THR A 1 105 ? -0.902 0.917 -14.751 1.00 93.81 105 THR A N 1
ATOM 783 C CA . THR A 1 105 ? -0.779 -0.526 -15.017 1.00 93.81 105 THR A CA 1
ATOM 784 C C . THR A 1 105 ? -1.088 -1.367 -13.782 1.00 93.81 105 THR A C 1
ATOM 786 O O . THR A 1 105 ? -1.875 -2.312 -13.861 1.00 93.81 105 THR A O 1
ATOM 789 N N . LEU A 1 106 ? -0.483 -1.045 -12.632 1.00 93.56 106 LEU A N 1
ATOM 790 C CA . LEU A 1 106 ? -0.766 -1.762 -11.387 1.00 93.56 106 LEU A CA 1
ATOM 791 C C . LEU A 1 106 ? -2.213 -1.532 -10.935 1.00 93.56 106 LEU A C 1
ATOM 793 O O . LEU A 1 106 ? -2.868 -2.464 -10.488 1.00 93.56 106 LEU A O 1
ATOM 797 N N . GLN A 1 107 ? -2.727 -0.314 -11.091 1.00 94.94 107 GLN A N 1
ATOM 798 C CA . GLN A 1 107 ? -4.090 0.057 -10.717 1.00 94.94 107 GLN A CA 1
ATOM 799 C C . GLN A 1 107 ? -5.126 -0.766 -11.486 1.00 94.94 107 GLN A C 1
ATOM 801 O O . GLN A 1 107 ? -5.979 -1.397 -10.874 1.00 94.94 107 GLN A O 1
ATOM 806 N N . GLY A 1 108 ? -4.978 -0.861 -12.811 1.00 95.25 108 GLY A N 1
ATOM 807 C CA . GLY A 1 108 ? -5.854 -1.687 -13.639 1.00 95.25 108 GLY A CA 1
ATOM 808 C C . GLY A 1 108 ? -5.806 -3.169 -13.256 1.00 95.25 108 GLY A C 1
ATOM 809 O O . GLY A 1 108 ? -6.838 -3.838 -13.254 1.00 95.25 108 GLY A O 1
ATOM 810 N N . TYR A 1 109 ? -4.631 -3.687 -12.883 1.00 94.56 109 TYR A N 1
ATOM 811 C CA . TYR A 1 109 ? -4.511 -5.045 -12.346 1.00 94.56 109 TYR A CA 1
ATOM 812 C C . TYR A 1 109 ? -5.279 -5.218 -11.027 1.00 94.56 109 TYR A C 1
ATOM 814 O O . TYR A 1 109 ? -6.052 -6.167 -10.899 1.00 94.56 109 TYR A O 1
ATOM 822 N N . LEU A 1 110 ? -5.107 -4.295 -10.076 1.00 95.19 110 LEU A N 1
ATOM 823 C CA . LEU A 1 110 ? -5.800 -4.310 -8.784 1.00 95.19 110 LEU A CA 1
ATOM 824 C C . LEU A 1 110 ? -7.324 -4.224 -8.952 1.00 95.19 110 LEU A C 1
ATOM 826 O O . LEU A 1 110 ? -8.047 -4.983 -8.306 1.00 95.19 110 LEU A O 1
ATOM 830 N N . ASP A 1 111 ? -7.798 -3.390 -9.880 1.00 95.75 111 ASP A N 1
ATOM 831 C CA . ASP A 1 111 ? -9.214 -3.286 -10.242 1.00 95.75 111 ASP A CA 1
ATOM 832 C C . ASP A 1 111 ? -9.760 -4.618 -10.777 1.00 95.75 111 ASP A C 1
ATOM 834 O O . ASP A 1 111 ? -10.856 -5.040 -10.407 1.00 95.75 111 ASP A O 1
ATOM 838 N N . CYS A 1 112 ? -8.985 -5.324 -11.609 1.00 94.56 112 CYS A N 1
ATOM 839 C CA . CYS A 1 112 ? -9.395 -6.611 -12.177 1.00 94.56 112 CYS A CA 1
ATOM 840 C C . CYS A 1 112 ? -9.537 -7.716 -11.122 1.00 94.56 112 CYS A C 1
ATOM 842 O O . CYS A 1 112 ? -10.384 -8.595 -11.277 1.00 94.56 112 CYS A O 1
ATOM 844 N N . ILE A 1 113 ? -8.719 -7.686 -10.067 1.00 93.50 113 ILE A N 1
ATOM 845 C CA . ILE A 1 113 ? -8.782 -8.664 -8.969 1.00 93.50 113 ILE A CA 1
ATOM 846 C C . ILE A 1 113 ? -9.656 -8.192 -7.796 1.00 93.50 113 ILE A C 1
ATOM 848 O O . ILE A 1 113 ? -9.815 -8.926 -6.824 1.00 93.50 113 ILE A O 1
ATOM 852 N N . GLY A 1 114 ? -10.233 -6.988 -7.879 1.00 93.81 114 GLY A N 1
ATOM 853 C CA . GLY A 1 114 ? -11.077 -6.410 -6.834 1.00 93.81 114 GLY A CA 1
ATOM 854 C C . GLY A 1 114 ? -10.324 -6.048 -5.551 1.00 93.81 114 GLY A C 1
ATOM 855 O O . GLY A 1 114 ? -10.938 -6.016 -4.488 1.00 93.81 114 GLY A O 1
ATOM 856 N N . GLN A 1 115 ? -9.014 -5.797 -5.631 1.00 95.88 115 GLN A N 1
ATOM 857 C CA . GLN A 1 115 ? -8.185 -5.445 -4.479 1.00 95.88 115 GLN A CA 1
ATOM 858 C C . GLN A 1 115 ? -8.261 -3.931 -4.217 1.00 95.88 115 GLN A C 1
ATOM 860 O O . GLN A 1 115 ? -7.774 -3.150 -5.038 1.00 95.88 115 GLN A O 1
ATOM 865 N N . PRO A 1 116 ? -8.810 -3.480 -3.073 1.00 96.62 116 PRO A N 1
ATOM 866 C CA . PRO A 1 116 ? -8.916 -2.056 -2.777 1.00 96.62 116 PRO A CA 1
ATOM 867 C C . PRO A 1 116 ? -7.544 -1.403 -2.616 1.00 96.62 116 PRO A C 1
ATOM 869 O O . PRO A 1 116 ? -6.653 -1.953 -1.960 1.00 96.62 116 PRO A O 1
ATOM 872 N N . TYR A 1 117 ? -7.384 -0.194 -3.154 1.00 96.38 117 TYR A N 1
ATOM 873 C CA . TYR A 1 117 ? -6.161 0.582 -2.989 1.00 96.38 117 TYR A CA 1
ATOM 874 C C . TYR A 1 117 ? -6.418 2.088 -2.887 1.00 96.38 117 TYR A C 1
ATOM 876 O O . TYR A 1 117 ? -7.416 2.620 -3.369 1.00 96.38 117 TYR A O 1
ATOM 884 N N . VAL A 1 118 ? -5.465 2.784 -2.275 1.00 94.94 118 VAL A N 1
ATOM 885 C CA . VAL A 1 118 ? -5.346 4.243 -2.271 1.00 94.94 118 VAL A CA 1
ATOM 886 C C . VAL A 1 118 ? -3.980 4.632 -2.820 1.00 94.94 118 VAL A C 1
ATOM 888 O O . VAL A 1 118 ? -3.004 3.895 -2.679 1.00 94.94 118 VAL A O 1
ATOM 891 N N . ARG A 1 119 ? -3.896 5.800 -3.454 1.00 86.94 119 ARG A N 1
ATOM 892 C CA . ARG A 1 119 ? -2.639 6.349 -3.975 1.00 86.94 119 ARG A CA 1
ATOM 893 C C . ARG A 1 119 ? -2.267 7.623 -3.238 1.00 86.94 119 ARG A C 1
ATOM 895 O O . ARG A 1 119 ? -3.142 8.385 -2.829 1.00 86.94 119 ARG A O 1
ATOM 902 N N . LYS A 1 120 ? -0.968 7.895 -3.157 1.00 75.69 120 LYS A N 1
ATOM 903 C CA . LYS A 1 120 ? -0.482 9.252 -2.910 1.00 75.69 120 LYS A CA 1
ATOM 904 C C . LYS A 1 120 ? -0.963 10.163 -4.062 1.00 75.69 120 LYS A C 1
ATOM 906 O O . LYS A 1 120 ? -0.855 9.778 -5.231 1.00 75.69 120 LYS A O 1
ATOM 911 N N . SER A 1 121 ? -1.539 11.327 -3.739 1.00 60.97 121 SER A N 1
ATOM 912 C CA . SER A 1 121 ? -1.868 12.362 -4.737 1.00 60.97 121 SER A CA 1
ATOM 913 C C . SER A 1 121 ? -0.633 13.134 -5.168 1.00 60.97 121 SER A C 1
ATOM 915 O O . SER A 1 121 ? 0.172 13.457 -4.260 1.00 60.97 121 SER A O 1
#